Protein AF-A0A955SGS6-F1 (afdb_monomer)

Mean predicted aligned error: 12.93 Å

Nearest PDB structures (foldseek):
  8uev-assembly1_1Z  TM=3.093E-01  e=3.224E+00  Sus scrofa

Radius of gyration: 26.77 Å; Cα contacts (8 Å, |Δi|>4): 36; chains: 1; bounding box: 77×31×59 Å

Sequence (110 aa):
MCRRNGGLTLIELLVVLLVILTLALIAIPPFLNARLRADVARVNQDLQYLESAIEFYYLDHKRYPESSDDLVLSQSKSGNGDSEGLLRLTTPVKYIDHLPEDRFHDWRLL

Secondary structure (DSSP, 8-state):
-----PPPPHHHHHHHHHHHHHHHHHHHHHHHHHHHHHHHHHHHHHHHHHHHHHHHHHHHHSS----SS---SS-----SSS-GGGGGGTSSS-S-SSPPP-T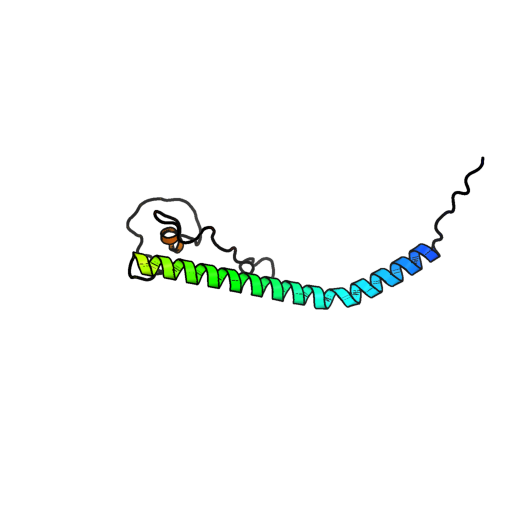T--GGG-

Solvent-accessible surface area (backbone atoms only — not comparable to full-atom values): 7169 Å² total; per-residue (Å²): 138,86,80,85,81,82,78,86,53,73,64,59,55,50,55,51,52,53,52,54,53,55,53,49,62,70,48,48,65,61,50,54,54,50,50,54,50,51,51,53,52,48,53,55,50,46,48,54,49,48,51,52,23,49,51,55,47,24,74,75,65,77,44,74,89,70,89,64,88,84,67,85,83,65,95,71,93,81,77,95,70,102,57,80,72,56,48,67,37,59,45,96,60,65,52,49,96,68,82,77,78,70,86,79,71,58,73,89,82,115

pLDDT: mean 75.97, std 17.49, range [43.0, 97.44]

Foldseek 3Di:
DDDDDDDDDPVNVVVVVVVVVVVVVVPPPVVVVVVVVVLVVVVVVLVVLVVQLQVVVCVVPVDGQDQDDPPPPDDDDDDPDDDPSCVVCCPDPNSHDDRDDPPPPPPVVD

Structure (mmCIF, N/CA/C/O backbone):
data_AF-A0A955SGS6-F1
#
_entry.id   AF-A0A955SGS6-F1
#
loop_
_atom_site.group_PDB
_atom_site.id
_atom_site.type_symbol
_atom_site.label_atom_id
_atom_site.label_alt_id
_atom_site.label_comp_id
_atom_site.label_asym_id
_atom_site.label_entity_id
_atom_site.label_seq_id
_atom_site.pdbx_PDB_ins_code
_atom_site.Cartn_x
_atom_site.Cartn_y
_atom_site.Cartn_z
_atom_site.occupancy
_atom_site.B_iso_or_equiv
_atom_site.auth_seq_id
_atom_site.auth_comp_id
_atom_site.auth_asym_id
_atom_site.auth_atom_id
_atom_site.pdbx_PDB_model_num
ATOM 1 N N . MET A 1 1 ? -49.724 18.411 12.684 1.00 45.69 1 MET A N 1
ATOM 2 C CA . MET A 1 1 ? -48.908 17.225 13.035 1.00 45.69 1 MET A CA 1
ATOM 3 C C . MET A 1 1 ? -47.550 17.680 13.570 1.00 45.69 1 MET A C 1
ATOM 5 O O . MET A 1 1 ? -46.786 18.241 12.797 1.00 45.69 1 MET A O 1
ATOM 9 N N . CYS A 1 2 ? -47.237 17.483 14.856 1.00 50.00 2 CYS A N 1
ATOM 10 C CA . CYS A 1 2 ? -45.904 17.794 15.401 1.00 50.00 2 CYS A CA 1
ATOM 11 C C . CYS A 1 2 ? -44.974 16.579 15.281 1.00 50.00 2 CYS A C 1
ATOM 13 O O . CYS A 1 2 ? -45.263 15.513 15.823 1.00 50.00 2 CYS A O 1
ATOM 15 N N . ARG A 1 3 ? -43.861 16.750 14.560 1.00 63.50 3 ARG A N 1
ATOM 16 C CA . ARG A 1 3 ? -42.774 15.770 14.432 1.00 63.50 3 ARG A CA 1
ATOM 17 C C . ARG A 1 3 ? -41.938 15.789 15.714 1.00 63.50 3 ARG A C 1
ATOM 19 O O . ARG A 1 3 ? -41.502 16.852 16.143 1.00 63.50 3 ARG A O 1
ATOM 26 N N . ARG A 1 4 ? -41.708 14.620 16.319 1.00 64.25 4 ARG A N 1
ATOM 27 C CA . ARG A 1 4 ? -40.699 14.462 17.375 1.00 64.25 4 ARG A CA 1
ATOM 28 C C . ARG A 1 4 ? -39.329 14.477 16.706 1.00 64.25 4 ARG A C 1
ATOM 30 O O . ARG A 1 4 ? -38.956 13.502 16.063 1.00 64.25 4 ARG A O 1
ATOM 37 N N . ASN A 1 5 ? -38.604 15.577 16.844 1.00 62.84 5 ASN A N 1
ATOM 38 C CA . ASN A 1 5 ? -37.181 15.607 16.539 1.00 62.84 5 ASN A CA 1
ATOM 39 C C . ASN A 1 5 ? -36.451 15.097 17.789 1.00 62.84 5 ASN A C 1
ATOM 41 O O . ASN A 1 5 ? -36.382 15.804 18.791 1.00 62.84 5 ASN A O 1
ATOM 45 N N . GLY A 1 6 ? -35.990 13.846 17.757 1.00 75.88 6 GLY A N 1
ATOM 46 C CA . GLY A 1 6 ? -35.092 13.306 18.778 1.00 75.88 6 GLY A CA 1
ATOM 47 C C . GLY A 1 6 ? -33.689 13.876 18.579 1.00 75.88 6 GLY A C 1
ATOM 48 O O . GLY A 1 6 ? -33.166 13.828 17.468 1.00 75.88 6 GLY A O 1
ATOM 49 N N . GLY A 1 7 ? -33.113 14.460 19.629 1.00 78.69 7 GLY A N 1
ATOM 50 C CA . GLY A 1 7 ? -31.717 14.896 19.648 1.00 78.69 7 GLY A CA 1
ATOM 51 C C . GLY A 1 7 ? -30.792 13.759 20.085 1.00 78.69 7 GLY A C 1
ATOM 52 O O . GLY A 1 7 ? -31.174 12.951 20.927 1.00 78.69 7 GLY A O 1
ATOM 53 N N . LEU A 1 8 ? -29.586 13.717 19.515 1.00 79.44 8 LEU A N 1
ATOM 54 C CA . LEU A 1 8 ? -28.511 12.811 19.928 1.00 79.44 8 LEU A CA 1
ATOM 55 C C . LEU A 1 8 ? -28.028 13.175 21.333 1.00 79.44 8 LEU A C 1
ATOM 57 O O . LEU A 1 8 ? -27.849 14.355 21.651 1.00 79.44 8 LEU A O 1
ATOM 61 N N . THR A 1 9 ? -27.794 12.170 22.171 1.00 91.31 9 THR A N 1
ATOM 62 C CA . THR A 1 9 ? -27.239 12.392 23.513 1.00 91.31 9 THR A CA 1
ATOM 63 C C . THR A 1 9 ? -25.707 12.430 23.470 1.00 91.31 9 THR A C 1
ATOM 65 O O . THR A 1 9 ? -25.076 11.793 22.629 1.00 91.31 9 THR A O 1
ATOM 68 N N . LEU A 1 10 ? -25.069 13.160 24.394 1.00 92.19 10 LEU A N 1
ATOM 69 C CA . LEU A 1 10 ? -23.598 13.218 24.479 1.00 92.19 10 LEU A CA 1
ATOM 70 C C . LEU A 1 10 ? -22.976 11.840 24.736 1.00 92.19 10 LEU A C 1
ATOM 72 O O . LEU A 1 10 ? -21.919 11.519 24.199 1.00 92.19 10 LEU A O 1
ATOM 76 N N . ILE A 1 11 ? -23.649 11.020 25.543 1.00 94.25 11 ILE A N 1
ATOM 77 C CA . ILE A 1 11 ? -23.180 9.674 25.872 1.00 94.25 11 ILE A CA 1
ATOM 78 C C . ILE A 1 11 ? -23.226 8.735 24.662 1.00 94.25 11 ILE A C 1
ATOM 80 O O . ILE A 1 11 ? -22.360 7.879 24.518 1.00 94.25 11 ILE A O 1
ATOM 84 N N . GLU A 1 12 ? -24.183 8.930 23.760 1.00 92.38 12 GLU A N 1
ATOM 85 C CA . GLU A 1 12 ? -24.315 8.146 22.533 1.00 92.38 12 GLU A CA 1
ATOM 86 C C . GLU A 1 12 ? -23.143 8.409 21.583 1.00 92.38 12 GLU A C 1
ATOM 88 O O . GLU A 1 12 ? -22.515 7.467 21.106 1.00 92.38 12 GLU A O 1
ATOM 93 N N . LEU A 1 13 ? -22.739 9.672 21.414 1.00 91.94 13 LEU A N 1
ATOM 94 C CA . LEU A 1 13 ? -21.514 10.000 20.678 1.00 91.94 13 LEU A CA 1
ATOM 95 C C . LEU A 1 13 ? -20.244 9.484 21.371 1.00 91.94 13 LEU A C 1
ATOM 97 O O . LEU A 1 13 ? -19.312 9.050 20.694 1.00 91.94 13 LEU A O 1
ATOM 101 N N . LEU A 1 14 ? -20.206 9.493 22.705 1.00 94.75 14 LEU A N 1
ATOM 102 C CA . LEU A 1 14 ? -19.043 9.043 23.472 1.00 94.75 14 LEU A CA 1
ATOM 103 C C . LEU A 1 14 ? -18.800 7.537 23.323 1.00 94.75 14 LEU A C 1
ATOM 105 O O . LEU A 1 14 ? -17.670 7.115 23.077 1.00 94.75 14 LEU A O 1
ATOM 109 N N . VAL A 1 15 ? -19.854 6.726 23.428 1.00 95.44 15 VAL A N 1
ATOM 110 C CA . VAL A 1 15 ? -19.746 5.271 23.248 1.00 95.44 15 VAL A CA 1
ATOM 111 C C . VAL A 1 15 ? -19.389 4.928 21.799 1.00 95.44 15 VAL A C 1
ATOM 113 O O . VAL A 1 15 ? -18.573 4.038 21.567 1.00 95.44 15 VAL A O 1
ATOM 116 N N . VAL A 1 16 ? -19.920 5.664 20.819 1.00 95.81 16 VAL A N 1
ATOM 117 C CA . VAL A 1 16 ? -19.559 5.469 19.405 1.00 95.81 16 VAL A CA 1
ATOM 118 C C . VAL A 1 16 ? -18.076 5.759 19.171 1.00 95.81 16 VAL A C 1
ATOM 120 O O . VAL A 1 16 ? -17.390 4.938 18.559 1.00 95.81 16 VAL A O 1
ATOM 123 N N . LEU A 1 17 ? -17.559 6.872 19.705 1.00 96.38 17 LEU A N 1
ATOM 124 C CA . LEU A 1 17 ? -16.141 7.216 19.595 1.00 96.38 17 LEU A CA 1
ATOM 125 C C . LEU A 1 17 ? -15.249 6.146 20.249 1.00 96.38 17 LEU A C 1
ATOM 127 O O . LEU A 1 17 ? -14.240 5.742 19.676 1.00 96.38 17 LEU A O 1
ATOM 131 N N . LEU A 1 18 ? -15.643 5.636 21.417 1.00 97.19 18 LEU A N 1
ATOM 132 C CA . LEU A 1 18 ? -14.910 4.581 22.118 1.00 97.19 18 LEU A CA 1
ATOM 133 C C . LEU A 1 18 ? -14.741 3.320 21.253 1.00 97.19 18 LEU A C 1
ATOM 135 O O . LEU A 1 18 ? -13.643 2.761 21.169 1.00 97.19 18 LEU A O 1
ATOM 139 N N . VAL A 1 19 ? -15.811 2.885 20.585 1.00 97.06 19 VAL A N 1
ATOM 140 C CA . VAL A 1 19 ? -15.776 1.682 19.744 1.00 97.06 19 VAL A CA 1
ATOM 141 C C . VAL A 1 19 ? -14.915 1.910 18.499 1.00 97.06 19 VAL A C 1
ATOM 143 O O . VAL A 1 19 ? -14.045 1.085 18.214 1.00 97.06 19 VAL A O 1
ATOM 146 N N . ILE A 1 20 ? -15.084 3.031 17.784 1.00 97.06 20 ILE A N 1
ATOM 147 C CA . ILE A 1 20 ? -14.300 3.288 16.560 1.00 97.06 20 ILE A CA 1
ATOM 148 C C . ILE A 1 20 ? -12.802 3.438 16.848 1.00 97.06 20 ILE A C 1
ATOM 150 O O . ILE A 1 20 ? -11.989 2.942 16.071 1.00 97.06 20 ILE A O 1
ATOM 154 N N . LEU A 1 21 ? -12.422 4.045 17.978 1.00 97.44 21 LEU A N 1
ATOM 155 C CA . LEU A 1 21 ? -11.016 4.174 18.372 1.00 97.44 21 LEU A CA 1
ATOM 156 C C . LEU A 1 21 ? -10.393 2.816 18.705 1.00 97.44 21 LEU A C 1
ATOM 158 O O . LEU A 1 21 ? -9.263 2.539 18.305 1.00 97.44 21 LEU A O 1
ATOM 162 N N . THR A 1 22 ? -11.146 1.951 19.386 1.00 96.88 22 THR A N 1
ATOM 163 C CA . THR A 1 22 ? -10.681 0.600 19.729 1.00 96.88 22 THR A CA 1
ATOM 164 C C . THR A 1 22 ? -10.455 -0.238 18.469 1.00 96.88 22 THR A C 1
ATOM 166 O O . THR A 1 22 ? -9.420 -0.891 18.331 1.00 96.88 22 THR A O 1
ATOM 169 N N . LEU A 1 23 ? -11.390 -0.183 17.513 1.00 97.44 23 LEU A N 1
ATOM 170 C CA . LEU A 1 23 ? -11.264 -0.893 16.238 1.00 97.44 23 LEU A CA 1
ATOM 171 C C . LEU A 1 23 ? -10.112 -0.350 15.385 1.00 97.44 23 LEU A C 1
ATOM 173 O O . LEU A 1 23 ? -9.344 -1.136 14.828 1.00 97.44 23 LEU A O 1
ATOM 177 N N . ALA A 1 24 ? -9.956 0.975 15.313 1.00 95.88 24 ALA A N 1
ATOM 178 C CA . ALA A 1 24 ? -8.872 1.602 14.563 1.00 95.88 24 ALA A CA 1
ATOM 179 C C . ALA A 1 24 ? -7.494 1.169 15.090 1.00 95.88 24 ALA A C 1
ATOM 181 O O . ALA A 1 24 ? -6.622 0.820 14.297 1.00 95.88 24 ALA A O 1
ATOM 182 N N . LEU A 1 25 ? -7.314 1.110 16.414 1.00 96.69 25 LEU A N 1
ATOM 183 C CA . LEU A 1 25 ? -6.046 0.704 17.027 1.00 96.69 25 LEU A CA 1
ATOM 184 C C . LEU A 1 25 ? -5.628 -0.723 16.636 1.00 96.69 25 LEU A C 1
ATOM 186 O O . LEU A 1 25 ? -4.464 -0.959 16.319 1.00 96.69 25 LEU A O 1
ATOM 190 N N . ILE A 1 26 ? -6.575 -1.666 16.618 1.00 96.56 26 ILE A N 1
ATOM 191 C CA . ILE A 1 26 ? -6.311 -3.071 16.260 1.00 96.56 26 ILE A CA 1
ATOM 192 C C . ILE A 1 26 ? -6.024 -3.215 14.753 1.00 96.56 26 ILE A C 1
ATOM 194 O O . ILE A 1 26 ? -5.246 -4.079 14.347 1.00 96.56 26 ILE A O 1
ATOM 198 N N . ALA A 1 27 ? -6.619 -2.359 13.917 1.00 96.12 27 ALA A N 1
ATOM 199 C CA . ALA A 1 27 ? -6.519 -2.450 12.461 1.00 96.12 27 ALA A CA 1
ATOM 200 C C . ALA A 1 27 ? -5.237 -1.836 11.860 1.00 96.12 27 ALA A C 1
ATOM 202 O O . ALA A 1 27 ? -4.807 -2.270 10.790 1.00 96.12 27 ALA A O 1
ATOM 203 N N . ILE A 1 28 ? -4.608 -0.851 12.512 1.00 94.75 28 ILE A N 1
ATOM 204 C CA . ILE A 1 28 ? -3.457 -0.117 11.944 1.00 94.75 28 ILE A CA 1
ATOM 205 C C . ILE A 1 28 ? -2.225 -1.012 11.671 1.00 94.75 28 ILE A C 1
ATOM 207 O O . ILE A 1 28 ? -1.711 -0.968 10.549 1.00 94.75 28 ILE A O 1
ATOM 211 N N . PRO A 1 29 ? -1.731 -1.844 12.613 1.00 93.00 29 PRO A N 1
ATOM 212 C CA . PRO A 1 29 ? -0.514 -2.631 12.385 1.00 93.00 29 PRO A CA 1
ATOM 213 C C . PRO A 1 29 ? -0.584 -3.605 11.189 1.00 93.00 29 PRO A C 1
ATOM 215 O O . PRO A 1 29 ? 0.336 -3.600 10.364 1.00 93.00 29 PRO A O 1
ATOM 218 N N . PRO A 1 30 ? -1.641 -4.431 11.023 1.00 95.31 30 PRO A N 1
ATOM 219 C CA . PRO A 1 30 ? -1.728 -5.326 9.872 1.00 95.31 30 PRO A CA 1
ATOM 220 C C . PRO A 1 30 ? -1.942 -4.570 8.557 1.00 95.31 30 PRO A C 1
ATOM 222 O O . PRO A 1 30 ? -1.461 -5.030 7.523 1.00 95.31 30 PRO A O 1
ATOM 225 N N . PHE A 1 31 ? -2.602 -3.406 8.582 1.00 92.69 31 PHE A N 1
ATOM 226 C CA . PHE A 1 31 ? -2.799 -2.577 7.392 1.00 92.69 31 PHE A CA 1
ATOM 227 C C . PHE A 1 31 ? -1.468 -2.095 6.794 1.00 92.69 31 PHE A C 1
ATOM 229 O O . PHE A 1 31 ? -1.262 -2.193 5.584 1.00 92.69 31 PHE A O 1
ATOM 236 N N . LEU A 1 32 ? -0.528 -1.651 7.635 1.00 92.62 32 LEU A N 1
ATOM 237 C CA . LEU A 1 32 ? 0.805 -1.229 7.187 1.00 92.62 32 LEU A CA 1
ATOM 238 C C . LEU A 1 32 ? 1.592 -2.392 6.564 1.00 92.62 32 LEU A C 1
ATOM 240 O O . LEU A 1 32 ? 2.153 -2.254 5.477 1.00 92.62 32 LEU A O 1
ATOM 244 N N . ASN A 1 33 ? 1.567 -3.563 7.204 1.00 92.81 33 ASN A N 1
ATOM 245 C CA . ASN A 1 33 ? 2.227 -4.762 6.682 1.00 92.81 33 ASN A CA 1
ATOM 246 C C . ASN A 1 33 ? 1.606 -5.243 5.363 1.00 92.81 33 ASN A C 1
ATOM 248 O O . ASN A 1 33 ? 2.324 -5.689 4.469 1.00 92.81 33 ASN A O 1
ATOM 252 N N . ALA A 1 34 ? 0.281 -5.157 5.226 1.00 94.25 34 ALA A N 1
ATOM 253 C CA . ALA A 1 34 ? -0.413 -5.493 3.988 1.00 94.25 34 ALA A CA 1
ATOM 254 C C . ALA A 1 34 ? -0.021 -4.541 2.850 1.00 94.25 34 ALA A C 1
ATOM 256 O O . ALA A 1 34 ? 0.217 -5.002 1.735 1.00 94.25 34 ALA A O 1
ATOM 257 N N . ARG A 1 35 ? 0.121 -3.241 3.137 1.00 91.44 35 ARG A N 1
ATOM 258 C CA . ARG A 1 35 ? 0.589 -2.251 2.160 1.00 91.44 35 ARG A CA 1
ATOM 259 C C . ARG A 1 35 ? 2.008 -2.551 1.682 1.00 91.44 35 ARG A C 1
ATOM 261 O O . ARG A 1 35 ? 2.229 -2.619 0.481 1.00 91.44 35 ARG A O 1
ATOM 268 N N . LEU A 1 36 ? 2.936 -2.826 2.600 1.00 92.19 36 LEU A N 1
ATOM 269 C CA . LEU A 1 36 ? 4.307 -3.208 2.236 1.00 92.19 36 LEU A CA 1
ATOM 270 C C . LEU A 1 36 ? 4.344 -4.487 1.388 1.00 92.19 36 LEU A C 1
ATOM 272 O O . LEU A 1 36 ? 5.061 -4.551 0.395 1.00 92.19 36 LEU A O 1
ATOM 276 N N . ARG A 1 37 ? 3.542 -5.501 1.737 1.00 92.81 37 ARG A N 1
ATOM 277 C CA . ARG A 1 37 ? 3.436 -6.739 0.945 1.00 92.81 37 ARG A CA 1
ATOM 278 C C . ARG A 1 37 ? 2.865 -6.491 -0.449 1.00 92.81 37 ARG A C 1
ATOM 280 O O . ARG A 1 37 ? 3.346 -7.101 -1.397 1.00 92.81 37 ARG A O 1
ATOM 287 N N . ALA A 1 38 ? 1.865 -5.620 -0.574 1.00 93.38 38 ALA A N 1
ATOM 288 C CA . ALA A 1 38 ? 1.301 -5.236 -1.865 1.00 93.38 38 ALA A CA 1
ATOM 289 C C . ALA A 1 38 ? 2.329 -4.494 -2.732 1.00 93.38 38 ALA A C 1
ATOM 291 O O . ALA A 1 38 ? 2.417 -4.754 -3.930 1.00 93.38 38 ALA A O 1
ATOM 292 N N . ASP A 1 39 ? 3.141 -3.635 -2.118 1.00 91.94 39 ASP A N 1
ATOM 293 C CA . ASP A 1 39 ? 4.184 -2.882 -2.813 1.00 91.94 39 ASP A CA 1
ATOM 294 C C . ASP A 1 39 ? 5.303 -3.808 -3.308 1.00 91.94 39 ASP A C 1
ATOM 296 O O . ASP A 1 39 ? 5.669 -3.757 -4.480 1.00 91.94 39 ASP A O 1
ATOM 300 N N . VAL A 1 40 ? 5.764 -4.743 -2.470 1.00 92.81 40 VAL A N 1
ATOM 301 C CA . VAL A 1 40 ? 6.724 -5.785 -2.879 1.00 92.81 40 VAL A CA 1
ATOM 302 C C . VAL A 1 40 ? 6.141 -6.690 -3.970 1.00 92.81 40 VAL A C 1
ATOM 304 O O . VAL A 1 40 ? 6.836 -7.041 -4.921 1.00 92.81 40 VAL A O 1
ATOM 307 N N . ALA A 1 41 ? 4.868 -7.080 -3.864 1.00 93.94 41 ALA A N 1
ATOM 308 C CA . ALA A 1 41 ? 4.214 -7.900 -4.880 1.00 93.94 41 ALA A CA 1
ATOM 309 C C . ALA A 1 41 ? 4.138 -7.181 -6.234 1.00 93.94 41 ALA A C 1
ATOM 311 O O . ALA A 1 41 ? 4.405 -7.805 -7.257 1.00 93.94 41 ALA A O 1
ATOM 312 N N 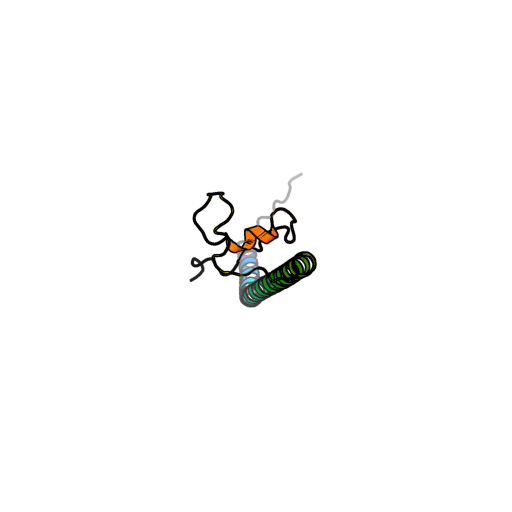. ARG A 1 42 ? 3.843 -5.876 -6.238 1.00 90.62 42 ARG A N 1
ATOM 313 C CA . ARG A 1 42 ? 3.835 -5.053 -7.451 1.00 90.62 42 ARG A CA 1
ATOM 314 C C . ARG A 1 42 ? 5.220 -4.969 -8.090 1.00 90.62 42 ARG A C 1
ATOM 316 O O . ARG A 1 42 ? 5.337 -5.268 -9.269 1.00 90.62 42 ARG A O 1
ATOM 323 N N . VAL A 1 43 ? 6.266 -4.681 -7.312 1.00 91.38 43 VAL A N 1
ATOM 324 C CA . VAL A 1 43 ? 7.639 -4.650 -7.849 1.00 91.38 43 VAL A CA 1
ATOM 325 C C . VAL A 1 43 ? 8.038 -6.007 -8.437 1.00 91.38 43 VAL A C 1
ATOM 327 O O . VAL A 1 43 ? 8.633 -6.065 -9.506 1.00 91.38 43 VAL A O 1
ATOM 330 N N . ASN A 1 44 ? 7.651 -7.120 -7.808 1.00 92.38 44 ASN A N 1
ATOM 331 C CA . ASN A 1 44 ? 7.887 -8.447 -8.385 1.00 92.38 44 ASN A CA 1
ATOM 332 C C . ASN A 1 44 ? 7.164 -8.666 -9.726 1.00 92.38 44 A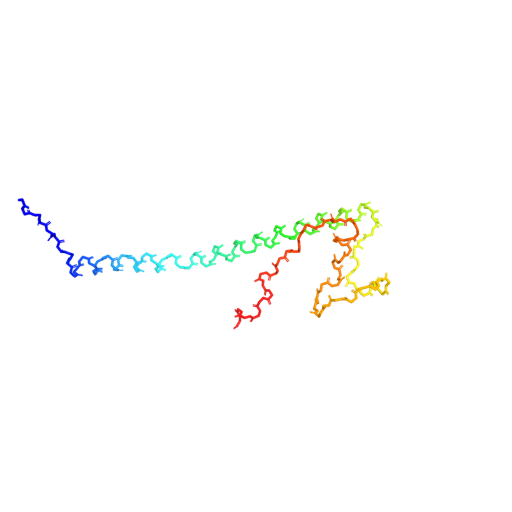SN A C 1
ATOM 334 O O . ASN A 1 44 ? 7.689 -9.378 -10.580 1.00 92.38 44 ASN A O 1
ATOM 338 N N . GLN A 1 45 ? 5.973 -8.092 -9.918 1.00 91.81 45 GLN A N 1
ATOM 339 C CA . GLN A 1 45 ? 5.263 -8.140 -11.203 1.00 91.81 45 GLN A CA 1
ATOM 340 C C . GLN A 1 45 ? 5.972 -7.286 -12.257 1.00 91.81 45 GLN A C 1
ATOM 342 O O . GLN A 1 45 ? 6.146 -7.727 -13.391 1.00 91.81 45 GLN A O 1
ATOM 347 N N . ASP A 1 46 ? 6.429 -6.103 -11.862 1.00 88.75 46 ASP A N 1
ATOM 348 C CA . ASP A 1 46 ? 7.168 -5.187 -12.726 1.00 88.75 46 ASP A CA 1
ATOM 349 C C . ASP A 1 46 ? 8.509 -5.792 -13.191 1.00 88.75 46 ASP A C 1
ATOM 351 O O . ASP A 1 46 ? 8.887 -5.655 -14.355 1.00 88.75 46 ASP A O 1
ATOM 355 N N . LEU A 1 47 ? 9.202 -6.540 -12.323 1.00 88.50 47 LEU A N 1
ATOM 356 C CA . LEU A 1 47 ? 10.424 -7.272 -12.683 1.00 88.50 47 LEU A CA 1
ATOM 357 C C . LEU A 1 47 ? 10.165 -8.395 -13.695 1.00 88.50 47 LEU A C 1
ATOM 359 O O . LEU A 1 47 ? 10.908 -8.514 -14.664 1.00 88.50 47 LEU A O 1
ATOM 363 N N . GLN A 1 48 ? 9.100 -9.182 -13.517 1.00 90.75 48 GLN A N 1
ATOM 364 C CA . GLN A 1 48 ? 8.712 -10.220 -14.488 1.00 90.75 48 GLN A CA 1
ATOM 365 C C . GLN A 1 48 ? 8.353 -9.615 -15.851 1.00 90.75 48 GLN A C 1
ATOM 367 O O . GLN A 1 48 ? 8.632 -10.192 -16.906 1.00 90.75 48 GLN A O 1
ATOM 372 N N . TYR A 1 49 ? 7.741 -8.430 -15.835 1.00 88.19 49 TYR A N 1
ATOM 373 C CA . TYR A 1 49 ? 7.431 -7.684 -17.044 1.00 88.19 49 TYR A CA 1
ATOM 374 C C . TYR A 1 49 ? 8.702 -7.220 -17.774 1.00 88.19 49 TYR A C 1
ATOM 376 O O . TYR A 1 49 ? 8.813 -7.394 -18.989 1.00 88.19 49 TYR A O 1
ATOM 384 N N . LEU A 1 50 ? 9.686 -6.702 -17.033 1.00 84.56 50 LEU A N 1
ATOM 385 C CA . LEU A 1 50 ? 10.999 -6.329 -17.567 1.00 84.56 50 LEU A CA 1
ATOM 386 C C . LEU A 1 50 ? 11.771 -7.533 -18.116 1.00 84.56 50 LEU A C 1
ATOM 388 O O . LEU A 1 50 ? 12.338 -7.442 -19.202 1.00 84.56 50 LEU A O 1
ATOM 392 N N . GLU A 1 51 ? 11.773 -8.655 -17.398 1.00 87.25 51 GLU A N 1
ATOM 393 C CA . GLU A 1 51 ? 12.395 -9.908 -17.838 1.00 87.25 51 GLU A CA 1
ATOM 394 C C . GLU A 1 51 ? 11.831 -10.345 -19.193 1.00 87.25 51 GLU A C 1
ATOM 396 O O . GLU A 1 51 ? 12.586 -10.518 -20.150 1.00 87.25 51 GLU A O 1
ATOM 401 N N . SER A 1 52 ? 10.501 -10.380 -19.314 1.00 88.69 52 SER A N 1
ATOM 402 C CA . SER A 1 52 ? 9.819 -10.714 -20.571 1.00 88.69 52 SER A CA 1
ATOM 403 C C . SER A 1 52 ? 10.195 -9.748 -21.703 1.00 88.69 52 SER A C 1
ATOM 405 O O . SER A 1 52 ? 10.462 -10.167 -22.829 1.00 88.69 52 SER A O 1
ATOM 407 N N . ALA A 1 53 ? 10.256 -8.442 -21.421 1.00 84.88 53 ALA A N 1
ATOM 408 C CA . ALA A 1 53 ? 10.648 -7.434 -22.407 1.00 84.88 53 ALA A CA 1
ATOM 409 C C . ALA A 1 53 ? 12.097 -7.626 -22.895 1.00 84.88 53 ALA A C 1
ATOM 411 O O . ALA A 1 53 ? 12.380 -7.493 -24.089 1.00 84.88 53 ALA A O 1
ATOM 412 N N . ILE A 1 54 ? 13.012 -7.964 -21.985 1.00 83.81 54 ILE A N 1
ATOM 413 C CA . ILE A 1 54 ? 14.417 -8.239 -22.305 1.00 83.81 54 ILE A CA 1
ATOM 414 C C . ILE A 1 54 ? 14.546 -9.527 -23.125 1.00 83.81 54 ILE A C 1
ATOM 416 O O . ILE A 1 54 ? 15.335 -9.568 -24.072 1.00 83.81 54 ILE A O 1
ATOM 420 N N . GLU A 1 55 ? 13.767 -10.562 -22.810 1.00 85.44 55 GLU A N 1
ATOM 421 C CA . GLU A 1 55 ? 13.727 -11.795 -23.598 1.00 85.44 55 GLU A CA 1
ATOM 422 C C . GLU A 1 55 ? 13.271 -11.533 -25.034 1.00 85.44 55 GLU A C 1
ATOM 424 O O . GLU A 1 55 ? 13.927 -11.985 -25.975 1.00 85.44 55 GLU A O 1
ATOM 429 N N . PHE A 1 56 ? 12.211 -10.743 -25.230 1.00 85.38 56 PHE A N 1
ATOM 430 C CA . PHE A 1 56 ? 11.778 -10.358 -26.575 1.00 85.38 56 PHE A CA 1
ATOM 431 C C . PHE A 1 56 ? 12.861 -9.577 -27.329 1.00 85.38 56 PHE A C 1
ATOM 433 O O . PHE A 1 56 ? 13.128 -9.871 -28.495 1.00 85.38 56 PHE A O 1
ATOM 440 N N . TYR A 1 57 ? 13.553 -8.650 -26.660 1.00 81.25 57 TYR A N 1
ATOM 441 C CA . TYR A 1 57 ? 14.684 -7.942 -27.263 1.00 81.25 57 TYR A CA 1
ATOM 442 C C . TYR A 1 57 ? 15.806 -8.905 -27.687 1.00 81.25 57 TYR A C 1
ATOM 444 O O . TYR A 1 57 ? 16.374 -8.763 -28.776 1.00 81.25 57 TYR A O 1
ATOM 452 N N . TYR A 1 58 ? 16.114 -9.902 -26.851 1.00 83.38 58 TYR A N 1
ATOM 453 C CA . TYR A 1 58 ? 17.120 -10.919 -27.149 1.00 83.38 58 TYR A CA 1
ATOM 454 C C . TY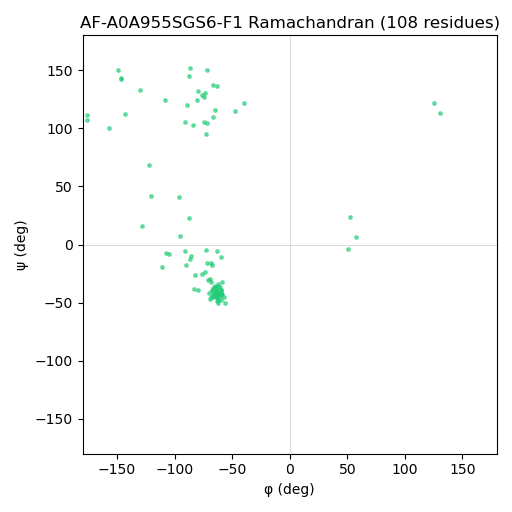R A 1 58 ? 16.725 -11.795 -28.343 1.00 83.38 58 TYR A C 1
ATOM 456 O O . TYR A 1 58 ? 17.589 -12.123 -29.155 1.00 83.38 58 TYR A O 1
ATOM 464 N N . LEU A 1 59 ? 15.448 -12.155 -28.491 1.00 87.25 59 LEU A N 1
ATOM 465 C CA . LEU A 1 59 ? 14.981 -12.931 -29.646 1.00 87.25 59 LEU A CA 1
ATOM 466 C C . LEU A 1 59 ? 15.246 -12.203 -30.972 1.00 87.25 59 LEU A C 1
ATOM 468 O O . LEU A 1 59 ? 15.689 -12.836 -31.934 1.00 87.25 59 LEU A O 1
ATOM 472 N N . ASP A 1 60 ? 15.067 -10.883 -30.992 1.00 84.25 60 ASP A N 1
ATOM 473 C CA . ASP A 1 60 ? 15.234 -10.074 -32.201 1.00 84.25 60 ASP A CA 1
ATOM 474 C C . ASP A 1 60 ? 16.702 -9.694 -32.470 1.00 84.25 60 ASP A C 1
ATOM 476 O O . ASP A 1 60 ? 17.158 -9.723 -33.616 1.00 84.25 60 ASP A O 1
ATOM 480 N N . HIS A 1 61 ? 17.481 -9.388 -31.426 1.00 80.62 61 HIS A N 1
ATOM 481 C CA . HIS A 1 61 ? 18.847 -8.853 -31.564 1.00 80.62 61 HIS A CA 1
ATOM 482 C C . HIS A 1 61 ? 19.958 -9.852 -31.207 1.00 80.62 61 HIS A C 1
ATOM 484 O O . HIS A 1 61 ? 21.140 -9.555 -31.403 1.00 80.62 61 HIS A O 1
ATOM 490 N N . LYS A 1 62 ? 19.605 -11.033 -30.680 1.00 83.31 62 LYS A N 1
ATOM 491 C CA . LYS A 1 62 ? 20.518 -12.083 -30.171 1.00 83.31 62 LYS A CA 1
ATOM 492 C C . LYS A 1 62 ? 21.550 -11.583 -29.158 1.00 83.31 62 LYS A C 1
ATOM 494 O O . LYS A 1 62 ? 22.621 -12.170 -28.998 1.00 83.31 62 LYS A O 1
ATOM 499 N N . ARG A 1 63 ? 21.244 -10.476 -28.487 1.00 78.38 63 ARG A N 1
ATOM 500 C CA . ARG A 1 63 ? 22.103 -9.818 -27.508 1.00 78.38 63 ARG A CA 1
ATOM 501 C C . ARG A 1 63 ? 21.227 -9.203 -26.429 1.00 78.38 63 ARG A C 1
ATOM 503 O O . ARG A 1 63 ? 20.150 -8.704 -26.732 1.00 78.38 63 ARG A O 1
ATOM 510 N N . TYR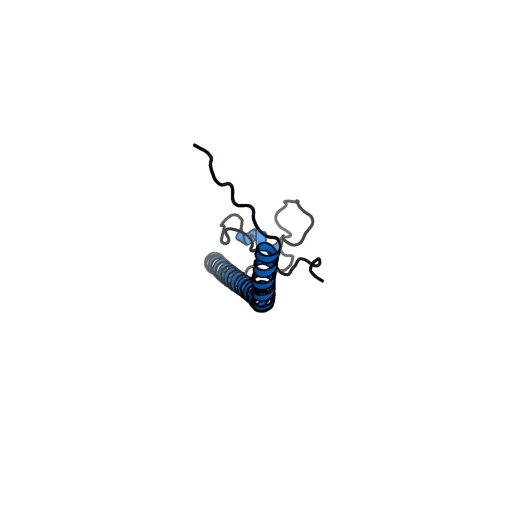 A 1 64 ? 21.695 -9.237 -25.188 1.00 79.06 64 TYR A N 1
ATOM 511 C CA . TYR A 1 64 ? 21.050 -8.517 -24.097 1.00 79.06 64 TYR A CA 1
ATOM 512 C C . TYR A 1 64 ? 21.278 -7.003 -24.230 1.00 79.06 64 TYR A C 1
ATOM 514 O O . TYR A 1 64 ? 22.301 -6.586 -24.781 1.00 79.06 64 TYR A O 1
ATOM 522 N N . PRO A 1 65 ? 20.348 -6.164 -23.750 1.00 68.50 65 PRO A N 1
ATOM 523 C CA . PRO A 1 65 ? 20.593 -4.732 -23.649 1.00 68.50 65 PRO A CA 1
ATOM 524 C C . PRO A 1 65 ? 21.714 -4.490 -22.622 1.00 68.50 65 PRO A C 1
ATOM 526 O O . PRO A 1 65 ? 21.580 -4.836 -21.452 1.00 68.50 65 PRO A O 1
ATOM 529 N N . GLU A 1 66 ? 22.852 -3.956 -23.070 1.00 64.25 66 GLU A N 1
ATOM 530 C CA . GLU A 1 66 ? 24.009 -3.670 -22.210 1.00 64.25 66 GLU A CA 1
ATOM 531 C C . GLU A 1 66 ? 23.780 -2.359 -21.435 1.00 64.25 66 GLU A C 1
ATOM 533 O O . GLU A 1 66 ? 23.373 -1.354 -22.017 1.00 64.25 66 GLU A O 1
ATOM 538 N N . SER A 1 67 ? 24.022 -2.364 -20.118 1.00 54.59 67 SER A N 1
ATOM 539 C CA . SER A 1 67 ? 23.671 -1.275 -19.190 1.00 54.59 67 SER A CA 1
ATOM 540 C C . SER A 1 67 ? 24.734 -0.177 -19.053 1.00 54.59 67 SER A C 1
ATOM 542 O O . SER A 1 67 ? 24.788 0.499 -18.029 1.00 54.59 67 SER A O 1
ATOM 544 N N . SER A 1 68 ? 25.616 -0.003 -20.030 1.00 46.56 68 SER A N 1
ATOM 545 C CA . SER A 1 68 ? 26.738 0.930 -19.908 1.00 46.56 68 SER A CA 1
ATOM 546 C C . SER A 1 68 ? 27.018 1.621 -21.228 1.00 46.56 68 SER A C 1
ATOM 548 O O . SER A 1 68 ? 27.472 0.955 -22.150 1.00 46.56 68 SER A O 1
ATOM 550 N N . ASP A 1 69 ? 26.764 2.932 -21.273 1.00 48.62 69 ASP A N 1
ATOM 551 C CA . ASP A 1 69 ? 27.450 3.967 -22.070 1.00 48.62 69 A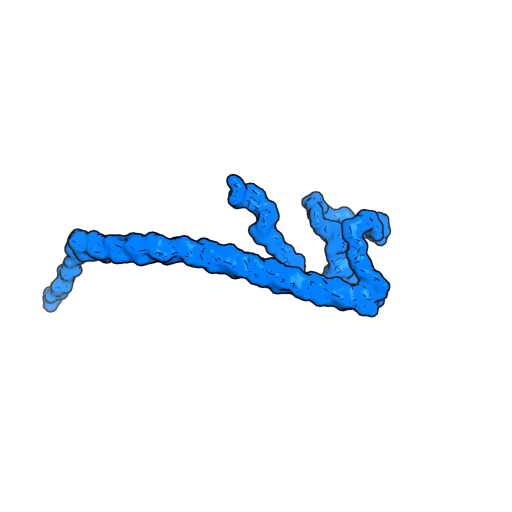SP A CA 1
ATOM 552 C C . ASP A 1 69 ? 27.669 3.779 -23.587 1.00 48.62 69 ASP A C 1
ATOM 554 O O . ASP A 1 69 ? 28.098 4.719 -24.251 1.00 48.62 69 ASP A O 1
ATOM 558 N N . ASP A 1 70 ? 27.323 2.649 -24.200 1.00 45.19 70 ASP A N 1
ATOM 559 C CA . ASP A 1 70 ? 27.648 2.357 -25.601 1.00 45.19 70 ASP A CA 1
ATOM 560 C C . ASP A 1 70 ? 26.486 2.693 -26.552 1.00 45.19 70 ASP A C 1
ATOM 562 O O . ASP A 1 70 ? 26.144 1.983 -27.502 1.00 45.19 70 ASP A O 1
ATOM 566 N N . LEU A 1 71 ? 25.851 3.831 -26.267 1.00 48.97 71 LEU A N 1
ATOM 567 C CA . LEU A 1 71 ? 24.959 4.557 -27.168 1.00 48.97 71 LEU A CA 1
ATOM 568 C C . LEU A 1 71 ? 25.487 5.971 -27.427 1.00 48.97 71 LEU A C 1
ATOM 570 O O . LEU A 1 71 ? 24.738 6.930 -27.573 1.00 48.97 71 LEU A O 1
ATOM 574 N N . VAL A 1 72 ? 26.801 6.090 -27.615 1.00 45.41 72 VAL A N 1
ATOM 575 C CA . VAL A 1 72 ? 27.423 7.284 -28.215 1.00 45.41 72 VAL A CA 1
ATOM 576 C C . VAL A 1 72 ? 26.970 7.512 -29.671 1.00 45.41 72 VAL A C 1
ATOM 578 O O . VAL A 1 72 ? 27.257 8.554 -30.251 1.00 45.41 72 VAL A O 1
ATOM 581 N N . LEU A 1 73 ? 26.191 6.616 -30.286 1.00 44.12 73 LEU A N 1
ATOM 582 C CA . LEU A 1 73 ? 25.742 6.768 -31.671 1.00 44.12 73 LEU A CA 1
ATOM 583 C C . LEU A 1 73 ? 24.218 6.763 -31.805 1.00 44.12 73 LEU A C 1
ATOM 585 O O . LEU A 1 73 ? 23.654 5.844 -32.390 1.00 44.12 73 LEU A O 1
ATOM 589 N N . SER A 1 74 ? 23.555 7.804 -31.301 1.00 43.00 74 SER A N 1
ATOM 590 C CA . SER A 1 74 ? 22.506 8.540 -32.032 1.00 43.00 74 SER A CA 1
ATOM 591 C C . SER A 1 74 ? 22.041 9.727 -31.196 1.00 43.00 74 SER A C 1
ATOM 593 O O . SER A 1 74 ? 21.410 9.574 -30.160 1.00 43.00 74 SER A O 1
ATOM 595 N N . GLN A 1 75 ? 22.366 10.927 -31.671 1.00 56.50 75 GLN A N 1
ATOM 596 C CA . GLN A 1 75 ? 21.902 12.194 -31.120 1.00 56.50 75 GLN A CA 1
ATOM 597 C C . GLN A 1 75 ? 20.383 12.203 -30.874 1.00 56.50 75 GLN A C 1
ATOM 599 O O . GLN A 1 75 ? 19.592 12.285 -31.813 1.00 56.50 75 GLN A O 1
ATOM 604 N N . SER A 1 76 ? 19.979 12.291 -29.612 1.00 45.78 76 SER A N 1
ATOM 605 C CA . SER A 1 76 ? 18.974 13.271 -29.202 1.00 45.78 76 SER A CA 1
ATOM 606 C C . SER A 1 76 ? 19.108 13.561 -27.719 1.00 45.78 76 SER A C 1
ATOM 608 O O . SER A 1 76 ? 18.631 12.833 -26.864 1.00 45.78 76 SER A O 1
ATOM 610 N N . LYS A 1 77 ? 19.757 14.692 -27.450 1.00 56.84 77 LYS A N 1
ATOM 611 C CA . LYS A 1 77 ? 19.590 15.484 -26.233 1.00 56.84 77 LYS A CA 1
ATOM 612 C C . LYS A 1 77 ? 18.108 15.517 -25.837 1.00 56.84 77 LYS A C 1
ATOM 614 O O . LYS A 1 77 ? 17.326 16.084 -26.595 1.00 56.84 77 LYS A O 1
ATOM 619 N N . SER A 1 78 ? 17.758 15.058 -24.638 1.00 51.34 78 SER A N 1
ATOM 620 C CA . SER A 1 78 ? 16.830 15.782 -23.757 1.00 51.34 78 SER A CA 1
ATOM 621 C C . SER A 1 78 ? 16.670 15.076 -22.410 1.00 51.34 78 SER A C 1
ATOM 623 O O . SER A 1 78 ? 15.907 14.125 -22.304 1.00 51.34 78 SER A O 1
ATOM 625 N N . GLY A 1 79 ? 17.254 15.655 -21.360 1.00 43.22 79 GLY A N 1
ATOM 626 C CA . GLY A 1 79 ? 16.752 15.477 -19.998 1.00 43.22 79 GLY A CA 1
ATOM 627 C C . GLY A 1 79 ? 17.787 14.964 -19.012 1.00 43.22 79 GLY A C 1
ATOM 628 O O . GLY A 1 79 ? 18.378 13.911 -19.177 1.00 43.22 79 GLY A O 1
ATOM 629 N N . ASN A 1 80 ? 18.000 15.750 -17.969 1.00 53.62 80 ASN A N 1
ATOM 630 C CA . ASN A 1 80 ? 18.829 15.430 -16.822 1.00 53.62 80 ASN A CA 1
ATOM 631 C C . ASN A 1 80 ? 18.183 14.277 -16.026 1.00 53.62 80 ASN A C 1
ATOM 633 O O . ASN A 1 80 ? 17.153 14.516 -15.401 1.00 53.62 80 ASN A O 1
ATOM 637 N N . GLY A 1 81 ? 18.783 13.082 -16.042 1.00 51.09 81 GLY A N 1
ATOM 638 C CA . GLY A 1 81 ? 18.468 12.009 -15.092 1.00 51.09 81 GLY A CA 1
ATOM 639 C C . GLY A 1 81 ? 18.185 10.612 -15.678 1.00 51.09 81 GLY A C 1
ATOM 640 O O . GLY A 1 81 ? 17.178 10.381 -16.342 1.00 51.09 81 GLY A O 1
ATOM 641 N N . ASP A 1 82 ? 19.089 9.673 -15.372 1.00 52.06 82 ASP A N 1
ATOM 642 C CA . ASP A 1 82 ? 18.829 8.263 -15.012 1.00 52.06 82 ASP A CA 1
ATOM 643 C C . ASP A 1 82 ? 18.063 7.303 -15.959 1.00 52.06 82 ASP A C 1
ATOM 645 O O . ASP A 1 82 ? 17.881 6.139 -15.609 1.00 52.06 82 ASP A O 1
ATOM 649 N N . SER A 1 83 ? 17.723 7.684 -17.196 1.00 52.75 83 SER A N 1
ATOM 650 C CA . SER A 1 83 ? 16.892 6.839 -18.088 1.00 52.75 83 SER A CA 1
ATOM 651 C C . SER A 1 83 ? 17.442 6.569 -19.502 1.00 52.75 83 SER A C 1
ATOM 653 O O . SER A 1 83 ? 16.722 6.074 -20.368 1.00 52.75 83 SER A O 1
ATOM 655 N N . GLU A 1 84 ? 18.730 6.807 -19.755 1.00 52.09 84 GLU A N 1
ATOM 656 C CA . GLU A 1 84 ? 19.325 6.661 -21.101 1.00 52.09 84 GLU A CA 1
ATOM 657 C C . GLU A 1 84 ? 19.506 5.185 -21.546 1.00 52.09 84 GLU A C 1
ATOM 659 O O . GLU A 1 84 ? 19.503 4.885 -22.739 1.00 52.09 84 GLU A O 1
ATOM 664 N N . GLY A 1 85 ? 19.597 4.225 -20.612 1.00 54.06 85 GLY A N 1
ATOM 665 C CA . GLY A 1 85 ? 19.830 2.804 -20.934 1.00 54.06 85 GLY A CA 1
ATOM 666 C C . GLY A 1 85 ? 18.608 2.044 -21.476 1.00 54.06 85 GLY A C 1
ATOM 667 O O . GLY A 1 85 ? 18.754 1.070 -22.214 1.00 54.06 85 GLY A O 1
ATOM 668 N N . LEU A 1 86 ? 17.391 2.492 -21.151 1.00 56.34 86 LEU A N 1
ATOM 669 C CA . LEU A 1 86 ? 16.145 1.792 -21.505 1.00 56.34 86 LEU A CA 1
ATOM 670 C C . LEU A 1 86 ? 15.560 2.241 -22.853 1.00 56.34 86 LEU A C 1
ATOM 672 O O . LEU A 1 86 ? 14.608 1.633 -23.340 1.00 56.34 86 LEU A O 1
ATOM 676 N N . LEU A 1 87 ? 16.143 3.256 -23.501 1.00 58.34 87 LEU A N 1
ATOM 677 C CA . LEU A 1 87 ? 15.638 3.839 -24.753 1.00 58.34 87 LEU A CA 1
ATOM 678 C C . LEU A 1 87 ? 15.527 2.818 -25.903 1.00 58.34 87 LEU A C 1
ATOM 680 O O . LEU A 1 87 ? 14.587 2.884 -26.700 1.00 58.34 87 LEU A O 1
ATOM 684 N N . ARG A 1 88 ? 16.413 1.811 -25.941 1.00 56.97 88 ARG A N 1
ATOM 685 C CA . ARG A 1 88 ? 16.372 0.697 -26.913 1.00 56.97 88 ARG A CA 1
ATOM 686 C C . ARG A 1 88 ? 15.186 -0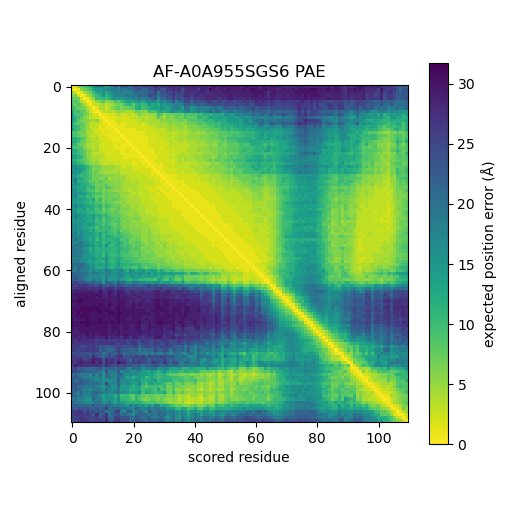.256 -26.741 1.00 56.97 88 ARG A C 1
ATOM 688 O O . ARG A 1 88 ? 14.868 -0.987 -27.673 1.00 56.97 88 ARG A O 1
ATOM 695 N N . LEU A 1 89 ? 14.526 -0.251 -25.581 1.00 57.62 89 LEU A N 1
ATOM 696 C CA . LEU A 1 89 ? 13.311 -1.035 -25.339 1.00 57.62 89 LEU A CA 1
ATOM 697 C C . LEU A 1 89 ? 12.039 -0.285 -25.766 1.00 57.62 89 LEU A C 1
ATOM 699 O O . LEU A 1 89 ? 10.973 -0.897 -25.835 1.00 57.62 89 LEU A O 1
ATOM 703 N N . THR A 1 90 ? 12.134 1.023 -26.045 1.00 56.47 90 THR A N 1
ATOM 704 C CA . THR A 1 90 ? 10.982 1.886 -26.371 1.00 56.47 90 THR A CA 1
ATOM 705 C C . THR A 1 90 ? 10.967 2.361 -27.832 1.00 56.47 90 THR A C 1
ATOM 707 O O . THR A 1 90 ? 9.903 2.722 -28.335 1.00 56.47 90 THR A O 1
ATOM 710 N N . THR A 1 91 ? 12.103 2.311 -28.545 1.00 59.84 91 THR A N 1
ATOM 711 C CA . THR A 1 91 ? 12.228 2.722 -29.960 1.00 59.84 91 THR A CA 1
ATOM 712 C C . THR A 1 91 ? 13.255 1.872 -30.726 1.00 59.84 91 THR A C 1
ATOM 714 O O . THR A 1 91 ? 1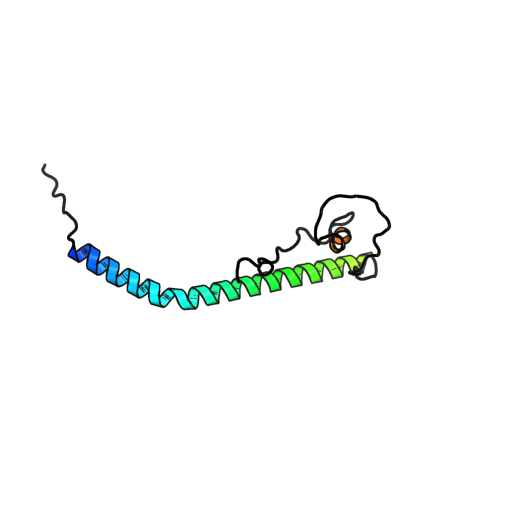4.307 1.576 -30.158 1.00 59.84 91 THR A O 1
ATOM 717 N N . PRO A 1 92 ? 13.047 1.508 -32.021 1.00 58.59 92 PRO A N 1
ATOM 718 C CA . PRO A 1 92 ? 11.852 1.611 -32.886 1.00 58.59 92 PRO A CA 1
ATOM 719 C C . PRO A 1 92 ? 10.863 0.427 -32.773 1.00 58.59 92 PRO A C 1
ATOM 721 O O . PRO A 1 92 ? 9.755 0.510 -33.298 1.00 58.59 92 PRO A O 1
ATOM 724 N N . VAL A 1 93 ? 11.238 -0.654 -32.083 1.00 61.38 93 VAL A N 1
ATOM 725 C CA . VAL A 1 93 ? 10.337 -1.740 -31.662 1.00 61.38 93 VAL A CA 1
ATOM 726 C C . VAL A 1 93 ? 10.170 -1.623 -30.150 1.00 61.38 93 VAL A C 1
ATOM 728 O O . VAL A 1 93 ? 11.158 -1.570 -29.421 1.00 61.38 93 VAL A O 1
ATOM 731 N N . LYS A 1 94 ? 8.921 -1.511 -29.690 1.00 67.88 94 LYS A N 1
ATOM 732 C CA . LYS A 1 94 ? 8.580 -1.296 -28.282 1.00 67.88 94 LYS A CA 1
ATOM 733 C C . LYS A 1 94 ? 8.391 -2.649 -27.593 1.00 67.88 94 LYS A C 1
ATOM 735 O O . LYS A 1 94 ? 7.374 -3.302 -27.806 1.00 67.88 94 LYS A O 1
ATOM 740 N N . TYR A 1 95 ? 9.357 -3.055 -26.775 1.00 74.75 9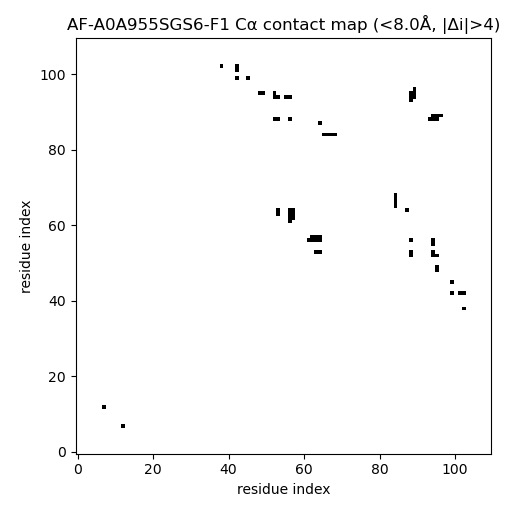5 TYR A N 1
ATOM 741 C CA . TYR A 1 95 ? 9.299 -4.292 -25.981 1.00 74.75 95 TYR A CA 1
ATOM 742 C C . TYR A 1 95 ? 8.684 -4.073 -24.598 1.00 74.75 95 TYR A C 1
ATOM 744 O O . TYR A 1 95 ? 8.240 -5.023 -23.961 1.00 74.75 95 TYR A O 1
ATOM 752 N N . ILE A 1 96 ? 8.633 -2.816 -24.148 1.00 74.12 96 ILE A N 1
ATOM 753 C CA . ILE A 1 96 ? 8.037 -2.422 -22.876 1.00 74.12 96 ILE A CA 1
ATOM 754 C C . ILE A 1 96 ? 7.069 -1.257 -23.076 1.00 74.12 96 ILE A C 1
ATOM 756 O O . ILE A 1 96 ? 7.387 -0.292 -23.766 1.00 74.12 96 ILE A O 1
ATOM 760 N N . ASP A 1 97 ? 5.874 -1.339 -22.498 1.00 73.81 97 ASP A N 1
ATOM 761 C CA . ASP A 1 97 ? 4.796 -0.372 -22.705 1.00 73.81 97 ASP A CA 1
ATOM 762 C C . ASP A 1 97 ? 4.979 0.901 -21.864 1.00 73.81 97 ASP A C 1
ATOM 764 O O . ASP A 1 97 ? 4.756 2.017 -22.338 1.00 73.81 97 ASP A O 1
ATOM 768 N N . HIS A 1 98 ? 5.443 0.732 -20.633 1.00 72.56 98 HIS A N 1
ATOM 769 C CA . HIS A 1 98 ? 5.761 1.799 -19.695 1.00 72.56 98 HIS A CA 1
ATOM 770 C C . HIS A 1 98 ? 6.907 1.343 -18.794 1.00 72.56 98 HIS A C 1
ATOM 772 O O . HIS A 1 98 ? 7.059 0.151 -18.530 1.00 72.56 98 HIS A O 1
ATOM 778 N N . LEU A 1 99 ? 7.720 2.288 -18.323 1.00 72.50 99 LEU A N 1
ATOM 779 C CA . LEU A 1 99 ? 8.701 1.983 -17.290 1.00 72.50 99 LEU A CA 1
ATOM 780 C C . LEU A 1 99 ? 7.964 1.809 -15.958 1.00 72.50 99 LEU A C 1
ATOM 782 O O . LEU A 1 99 ? 7.157 2.679 -15.611 1.00 72.50 99 LEU A O 1
ATOM 786 N N . PRO A 1 100 ? 8.218 0.720 -15.218 1.00 76.06 100 PRO A N 1
ATOM 787 C CA . PRO A 1 100 ? 7.699 0.601 -13.870 1.00 76.06 100 PRO A CA 1
ATOM 788 C C . PRO A 1 100 ? 8.299 1.698 -12.988 1.00 76.06 100 PRO A C 1
ATOM 790 O O . PRO A 1 100 ? 9.486 2.010 -13.065 1.00 76.06 100 PRO A O 1
ATOM 793 N N . GLU A 1 101 ? 7.446 2.311 -12.177 1.00 74.31 101 GLU A N 1
ATOM 794 C CA . GLU A 1 101 ? 7.831 3.378 -11.260 1.00 74.31 101 GLU A CA 1
ATOM 795 C C . GLU A 1 101 ? 8.448 2.767 -9.998 1.00 74.31 101 GLU A C 1
ATOM 797 O O . GLU A 1 101 ? 7.822 1.939 -9.328 1.00 74.31 101 GLU A O 1
ATOM 802 N N . ASP A 1 102 ? 9.674 3.172 -9.659 1.00 78.62 102 ASP A N 1
ATOM 803 C CA . ASP A 1 102 ? 10.334 2.697 -8.445 1.00 78.62 102 ASP A CA 1
ATOM 804 C C . ASP A 1 102 ? 9.684 3.320 -7.198 1.00 78.62 102 ASP A C 1
ATOM 806 O O . ASP A 1 102 ? 9.899 4.480 -6.843 1.00 78.62 102 ASP A O 1
ATOM 810 N N . ARG A 1 103 ? 8.889 2.503 -6.503 1.00 73.69 103 ARG A N 1
ATOM 811 C CA . ARG A 1 103 ? 8.184 2.861 -5.264 1.00 73.69 103 ARG A CA 1
ATOM 812 C C . ARG A 1 103 ? 9.109 3.078 -4.064 1.00 73.69 103 ARG A C 1
ATOM 814 O O . ARG A 1 103 ? 8.646 3.635 -3.068 1.00 73.69 103 ARG A O 1
ATOM 821 N N . PHE A 1 104 ? 10.362 2.631 -4.127 1.00 79.44 104 PHE A N 1
ATOM 822 C CA . PHE A 1 104 ? 11.336 2.731 -3.036 1.00 79.44 104 PHE A CA 1
ATOM 823 C C . PHE A 1 104 ? 12.399 3.811 -3.270 1.00 79.44 104 PHE A C 1
ATOM 825 O O . PHE A 1 104 ? 13.149 4.122 -2.347 1.00 79.44 104 PHE A O 1
ATOM 832 N N . HIS A 1 105 ? 12.440 4.420 -4.457 1.00 70.19 105 HIS A N 1
ATOM 833 C CA . HIS A 1 105 ? 13.400 5.477 -4.787 1.00 70.19 105 HIS A CA 1
ATOM 834 C C . HIS A 1 105 ? 13.118 6.815 -4.076 1.00 70.19 105 HIS A C 1
ATOM 836 O O . HIS A 1 105 ? 13.980 7.694 -4.022 1.00 70.19 105 HIS A O 1
ATOM 842 N N . ASP A 1 106 ? 11.919 7.001 -3.512 1.00 67.56 106 ASP A N 1
ATOM 843 C CA . ASP A 1 106 ? 11.572 8.238 -2.813 1.00 67.56 106 ASP A CA 1
ATOM 844 C C . ASP A 1 106 ? 12.294 8.339 -1.457 1.00 67.56 106 ASP A C 1
ATOM 846 O O . ASP A 1 106 ? 11.837 7.842 -0.425 1.00 67.56 106 ASP A O 1
ATOM 850 N N . TRP A 1 107 ? 13.433 9.035 -1.457 1.00 63.38 107 TRP A N 1
ATOM 851 C CA . TRP A 1 107 ? 14.244 9.328 -0.270 1.00 63.38 107 TRP A CA 1
ATOM 852 C C . TRP A 1 107 ? 13.497 10.131 0.807 1.00 63.38 107 TRP A C 1
ATOM 854 O O . TRP A 1 107 ? 13.987 10.251 1.926 1.00 63.38 107 TRP A O 1
ATOM 864 N N . ARG A 1 108 ? 12.307 10.667 0.500 1.00 62.78 108 ARG A N 1
ATOM 865 C CA . ARG A 1 108 ? 11.444 11.396 1.444 1.00 62.78 108 ARG A CA 1
ATOM 866 C C . ARG A 1 108 ? 10.762 10.503 2.485 1.00 62.78 108 ARG A C 1
ATOM 868 O O . ARG A 1 108 ? 10.054 11.022 3.346 1.00 62.78 108 ARG A O 1
ATOM 875 N N . LEU A 1 109 ? 10.932 9.184 2.391 1.00 60.16 109 LEU A N 1
ATOM 876 C CA . LEU A 1 109 ? 10.369 8.199 3.319 1.00 60.16 109 LEU A CA 1
ATOM 877 C C . LEU A 1 109 ? 11.347 7.768 4.438 1.00 60.16 109 LEU A C 1
ATOM 879 O O . LEU A 1 109 ? 11.017 6.854 5.198 1.00 60.16 109 LEU A O 1
ATOM 883 N N . LEU A 1 110 ? 12.512 8.424 4.545 1.00 53.62 110 LEU A N 1
ATOM 884 C CA . LEU A 1 110 ? 13.518 8.301 5.614 1.00 53.62 110 LEU A CA 1
ATOM 885 C C . LEU A 1 110 ? 13.603 9.602 6.426 1.00 53.62 110 LEU A C 1
ATOM 887 O O . LEU A 1 110 ? 13.788 9.497 7.659 1.00 53.62 110 LEU A O 1
#